Protein AF-A0A2S0VX00-F1 (afdb_monomer_lite)

InterPro domains:
  IPR011922 Cell division protein FtsL [MF_00910] (23-106)
  IPR011922 Cell division protein FtsL [PF04999] (14-107)
  IPR011922 Cell division protein FtsL [PTHR37479] (13-107)
  IPR011922 Cell division protein FtsL [TIGR02209] (23-106)

Radius of gyration: 45.37 Å; chains: 1; bounding box: 100×41×127 Å

Foldseek 3Di:
DDDDDPPDDPPDVVVVVVVVVVVPPVVVVVVVVVVVVVVVVVVVVVVVVVVVVVVVVVVVVVVVVVVVVVVVVVVVVVVCVVVVVVCCCCPVVVDDDDDPVPDDDDDDD

Sequence (109 aa):
MASRDKQAKQPNLAWLIIKDWLEHKLVIFLVLCVMSSAYAVVYFAWKNRQLNTEVQKLQDKQDRLGVDWRHMLLELNALSEHSRVEQIATKQLEMKRPDRAEERIIELE

Secondary structure (DSSP, 8-state):
---------PPPHHHHHHHHHHH-HHHHHHHHHHHHHHHHHHHHHHHHHHHHHHHHHHHHHHHHHHHHHHHHHHHHHHHHHHHHHHHHHHHHS--PPPPTTS-------

Organism: NCBI:txid2172099

pLDDT: mean 72.71, std 13.89, range [43.44, 96.94]

Structure (mmCIF, N/CA/C/O backbone):
data_AF-A0A2S0VX00-F1
#
_entry.id   AF-A0A2S0VX00-F1
#
loop_
_atom_site.group_PDB
_atom_site.id
_atom_site.type_symbol
_atom_site.label_atom_id
_atom_site.label_alt_id
_atom_site.label_comp_id
_atom_site.label_asym_id
_atom_site.label_entity_id
_atom_site.label_seq_id
_atom_site.pdbx_PDB_ins_code
_atom_site.Cartn_x
_atom_site.Cartn_y
_atom_site.Cartn_z
_atom_site.occupancy
_atom_site.B_iso_or_equiv
_atom_site.auth_seq_id
_atom_site.auth_comp_id
_atom_site.auth_asym_id
_atom_site.auth_atom_id
_atom_site.pdbx_PDB_model_num
ATOM 1 N N . MET A 1 1 ? 46.856 -8.560 -65.374 1.00 43.44 1 MET A N 1
ATOM 2 C CA . MET A 1 1 ? 46.751 -7.231 -64.730 1.00 43.44 1 MET A CA 1
ATOM 3 C C . MET A 1 1 ? 45.281 -7.044 -64.357 1.00 43.44 1 MET A C 1
ATOM 5 O O . MET A 1 1 ? 44.494 -6.726 -65.224 1.00 43.44 1 MET A O 1
ATOM 9 N N . ALA A 1 2 ? 44.785 -7.607 -63.256 1.00 56.53 2 ALA A N 1
ATOM 10 C CA . ALA A 1 2 ? 44.986 -7.224 -61.855 1.00 56.53 2 ALA A CA 1
ATOM 11 C C . ALA A 1 2 ? 44.409 -5.838 -61.503 1.00 56.53 2 ALA A C 1
ATOM 13 O O . ALA A 1 2 ? 45.150 -4.867 -61.411 1.00 56.53 2 ALA A O 1
ATOM 14 N N . SER A 1 3 ? 43.105 -5.791 -61.224 1.00 46.72 3 SER A N 1
ATOM 15 C CA . SER A 1 3 ? 42.503 -4.865 -60.251 1.00 46.72 3 SER A CA 1
ATOM 16 C C . SER A 1 3 ? 41.081 -5.341 -59.909 1.00 46.72 3 SER A C 1
ATOM 18 O O . SER A 1 3 ? 40.111 -5.002 -60.566 1.00 46.72 3 SER A O 1
ATOM 20 N N . ARG A 1 4 ? 40.969 -6.310 -58.993 1.00 51.56 4 ARG A N 1
ATOM 21 C CA . ARG A 1 4 ? 40.504 -6.087 -57.609 1.00 51.56 4 ARG A CA 1
ATOM 22 C C . ARG A 1 4 ? 39.045 -5.623 -57.546 1.00 51.56 4 ARG A C 1
ATOM 24 O O . ARG A 1 4 ? 38.755 -4.435 -57.416 1.00 51.56 4 ARG A O 1
ATOM 31 N N . ASP A 1 5 ? 38.160 -6.612 -57.544 1.00 49.41 5 ASP A N 1
ATOM 32 C CA . ASP A 1 5 ? 36.768 -6.486 -57.134 1.00 49.41 5 ASP A CA 1
ATOM 33 C C . ASP A 1 5 ? 36.704 -5.891 -55.724 1.00 49.41 5 ASP A C 1
ATOM 35 O O . ASP A 1 5 ? 37.126 -6.497 -54.735 1.00 49.41 5 ASP A O 1
ATOM 39 N N . LYS A 1 6 ? 36.199 -4.660 -55.620 1.00 54.12 6 LYS A N 1
ATOM 40 C CA . LYS A 1 6 ? 35.847 -4.062 -54.333 1.00 54.12 6 LYS A CA 1
ATOM 41 C C . LYS A 1 6 ? 34.541 -4.693 -53.868 1.00 54.12 6 LYS A C 1
ATOM 43 O O . LYS A 1 6 ? 33.461 -4.158 -54.100 1.00 54.12 6 LYS A O 1
ATOM 48 N N . GLN A 1 7 ? 34.652 -5.836 -53.202 1.00 56.81 7 GLN A N 1
ATOM 49 C CA . GLN A 1 7 ? 33.562 -6.415 -52.430 1.00 56.81 7 GLN A CA 1
ATOM 50 C C . GLN A 1 7 ? 33.210 -5.442 -51.296 1.00 56.81 7 GLN 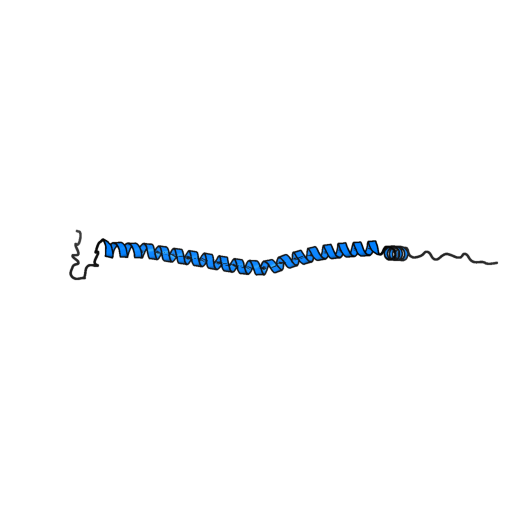A C 1
ATOM 52 O O . GLN A 1 7 ? 33.912 -5.335 -50.289 1.00 56.81 7 GLN A O 1
ATOM 57 N N . ALA A 1 8 ? 32.143 -4.669 -51.501 1.00 55.56 8 ALA A N 1
ATOM 58 C CA . ALA A 1 8 ? 31.544 -3.837 -50.474 1.00 55.56 8 ALA A CA 1
ATOM 59 C C . ALA A 1 8 ? 31.051 -4.760 -49.355 1.00 55.56 8 ALA A C 1
ATOM 61 O O . ALA A 1 8 ? 30.136 -5.561 -49.540 1.00 55.56 8 ALA A O 1
ATOM 62 N N . LYS A 1 9 ? 31.722 -4.683 -48.206 1.00 60.47 9 LYS A N 1
ATOM 63 C CA . LYS A 1 9 ? 31.396 -5.424 -46.990 1.00 60.47 9 LYS A CA 1
ATOM 64 C C . LYS A 1 9 ? 29.933 -5.138 -46.636 1.00 60.47 9 LYS A C 1
ATOM 66 O O . LYS A 1 9 ? 29.614 -4.019 -46.241 1.00 60.47 9 LYS A O 1
ATOM 71 N N . GLN A 1 10 ? 29.057 -6.124 -46.828 1.00 65.75 10 GLN A N 1
ATOM 72 C CA . GLN A 1 10 ? 27.646 -6.017 -46.464 1.00 65.75 10 GLN A CA 1
ATOM 73 C C . GLN A 1 10 ? 27.565 -5.652 -44.974 1.00 65.75 10 GLN A C 1
ATOM 75 O O . GLN A 1 10 ? 28.140 -6.368 -44.148 1.00 65.75 10 GLN A O 1
ATOM 80 N N . PRO A 1 11 ? 26.941 -4.522 -44.601 1.00 65.38 11 PRO A N 1
ATOM 81 C CA . PRO A 1 11 ? 26.784 -4.193 -43.197 1.00 65.38 11 PRO A CA 1
ATOM 82 C C . PRO A 1 11 ? 25.835 -5.212 -42.560 1.00 65.38 11 PRO A C 1
ATOM 84 O O . PRO A 1 11 ? 24.803 -5.556 -43.135 1.00 65.38 11 PRO A O 1
ATOM 87 N N . ASN A 1 12 ? 26.186 -5.702 -41.370 1.00 76.44 12 ASN A N 1
ATOM 88 C CA . ASN A 1 12 ? 25.313 -6.568 -40.579 1.00 76.44 12 ASN A CA 1
ATOM 89 C C . ASN A 1 12 ? 23.935 -5.901 -40.426 1.00 76.44 12 ASN A C 1
ATOM 91 O O . ASN A 1 12 ? 23.847 -4.789 -39.910 1.00 76.44 12 ASN A O 1
ATOM 95 N N . LEU A 1 13 ? 22.865 -6.588 -40.834 1.00 77.56 13 LEU A N 1
ATOM 96 C CA . LEU A 1 13 ? 21.484 -6.080 -40.804 1.00 77.56 13 LEU A CA 1
ATOM 97 C C . LEU A 1 13 ? 21.067 -5.586 -39.411 1.00 77.56 13 LEU A C 1
ATOM 99 O O . LEU A 1 13 ? 20.427 -4.547 -39.286 1.00 77.56 13 LEU A O 1
ATOM 103 N N . ALA A 1 14 ? 21.517 -6.276 -38.359 1.00 78.69 14 ALA A N 1
ATOM 104 C CA . ALA A 1 14 ? 21.303 -5.861 -36.975 1.00 78.69 14 ALA A CA 1
ATOM 105 C C . ALA A 1 14 ? 21.857 -4.454 -36.688 1.00 78.69 14 ALA A C 1
ATOM 107 O O . ALA A 1 14 ? 21.240 -3.678 -35.966 1.00 78.69 14 ALA A O 1
ATOM 108 N N . TRP A 1 15 ? 22.994 -4.096 -37.290 1.00 84.81 15 TRP A N 1
ATOM 109 C CA . TRP A 1 15 ? 23.595 -2.775 -37.123 1.00 84.81 15 TRP A CA 1
ATOM 110 C C . TRP A 1 15 ? 22.807 -1.688 -37.862 1.00 84.81 15 TRP A C 1
ATOM 112 O O . TRP A 1 15 ? 22.674 -0.578 -37.352 1.00 84.81 15 TRP A O 1
ATOM 122 N N . LEU A 1 16 ? 22.237 -2.015 -39.028 1.00 77.88 16 LEU A N 1
ATOM 123 C CA . LEU A 1 16 ? 21.400 -1.084 -39.784 1.00 77.88 16 LEU A CA 1
ATOM 124 C C . LEU A 1 16 ? 20.096 -0.777 -39.035 1.00 77.88 16 LEU A C 1
ATOM 126 O O . LEU A 1 16 ? 19.745 0.388 -38.896 1.00 77.88 16 LEU A O 1
ATOM 130 N N . ILE A 1 17 ? 19.446 -1.802 -38.475 1.00 79.12 17 ILE A N 1
ATOM 131 C CA . ILE A 1 17 ? 18.216 -1.653 -37.681 1.00 79.12 17 ILE A CA 1
ATOM 132 C C . ILE A 1 17 ? 18.472 -0.808 -36.428 1.00 79.12 17 ILE A C 1
ATOM 134 O O . ILE A 1 17 ? 17.685 0.081 -36.120 1.00 79.12 17 ILE A O 1
ATOM 138 N N . ILE A 1 18 ? 19.587 -1.037 -35.724 1.00 78.62 18 ILE A N 1
ATOM 139 C CA . ILE A 1 18 ? 19.950 -0.251 -34.532 1.00 78.62 18 ILE A CA 1
ATOM 140 C C . ILE A 1 18 ? 20.210 1.215 -34.895 1.00 78.62 18 ILE A C 1
ATOM 142 O O . ILE A 1 18 ? 19.798 2.110 -34.159 1.00 78.62 18 ILE A O 1
ATOM 146 N N . LYS A 1 19 ? 20.876 1.475 -36.026 1.00 81.44 19 LYS A N 1
ATOM 147 C CA . LYS A 1 19 ? 21.136 2.838 -36.498 1.00 81.44 19 LYS A CA 1
ATOM 148 C C . LYS A 1 19 ? 19.842 3.569 -36.868 1.00 81.44 19 LYS A C 1
ATOM 150 O O . LYS A 1 19 ? 19.687 4.727 -36.495 1.00 81.44 19 LYS A O 1
ATOM 155 N N . ASP A 1 20 ? 18.927 2.883 -37.547 1.00 79.25 20 ASP A N 1
ATOM 156 C CA . ASP A 1 20 ? 17.626 3.422 -37.964 1.00 79.25 20 ASP A CA 1
ATOM 157 C C . ASP A 1 20 ? 16.729 3.734 -36.752 1.00 79.25 20 ASP A C 1
ATOM 159 O O . ASP A 1 20 ? 16.111 4.795 -36.656 1.00 79.25 20 ASP A O 1
ATOM 163 N N . TRP A 1 21 ? 16.772 2.864 -35.736 1.00 80.81 21 TRP A N 1
ATOM 164 C CA . TRP A 1 21 ? 16.172 3.130 -34.429 1.00 80.81 21 TRP A CA 1
ATOM 165 C C . TRP A 1 21 ? 16.739 4.403 -33.787 1.00 80.81 21 TRP A C 1
ATOM 167 O O . TRP A 1 21 ? 15.980 5.229 -33.282 1.00 80.81 21 TRP A O 1
ATOM 177 N N . LEU A 1 22 ? 18.065 4.585 -33.829 1.00 77.56 22 LEU A N 1
ATOM 178 C CA . LEU A 1 22 ? 18.746 5.731 -33.220 1.00 77.56 22 LEU A CA 1
ATOM 179 C C . LEU A 1 22 ? 18.438 7.070 -33.916 1.00 77.56 22 LEU A C 1
ATOM 181 O O . LEU A 1 22 ? 18.457 8.114 -33.257 1.00 77.56 22 LEU A O 1
ATOM 185 N N . GLU A 1 23 ? 18.164 7.058 -35.225 1.00 81.69 23 GLU A N 1
ATOM 186 C CA . GLU A 1 23 ? 17.714 8.247 -35.963 1.00 81.69 23 GLU A CA 1
ATOM 187 C C . GLU A 1 23 ? 16.292 8.655 -35.556 1.00 81.69 23 GLU A C 1
ATOM 189 O O . GLU A 1 23 ? 16.018 9.840 -35.336 1.00 81.69 23 GLU A O 1
ATOM 194 N N . HIS A 1 24 ? 15.400 7.687 -35.333 1.00 84.31 24 HIS A N 1
ATOM 195 C CA . HIS A 1 24 ? 14.021 7.929 -34.906 1.00 84.31 24 HIS A CA 1
ATOM 196 C C . HIS A 1 24 ? 13.876 8.108 -33.384 1.00 84.31 24 HIS A C 1
ATOM 198 O O . HIS A 1 24 ? 13.117 7.412 -32.704 1.00 84.31 24 HIS A O 1
ATOM 204 N N . LYS A 1 25 ? 14.542 9.140 -32.847 1.00 84.69 25 LYS A N 1
ATOM 205 C CA . LYS A 1 25 ? 14.533 9.510 -31.414 1.00 84.69 25 LYS A CA 1
ATOM 206 C C . LYS A 1 25 ? 13.127 9.645 -30.815 1.00 84.69 25 LYS A C 1
ATOM 208 O O . LYS A 1 25 ? 12.913 9.273 -29.664 1.00 84.69 25 LYS A O 1
ATOM 213 N N . LEU A 1 26 ? 12.167 10.154 -31.594 1.00 86.62 26 LEU A N 1
ATOM 214 C CA . LEU A 1 26 ? 10.772 10.302 -31.164 1.00 86.62 26 LEU A CA 1
ATOM 215 C C . LEU A 1 26 ? 10.081 8.955 -30.927 1.00 86.62 26 LEU A C 1
ATOM 217 O O . LEU A 1 26 ? 9.32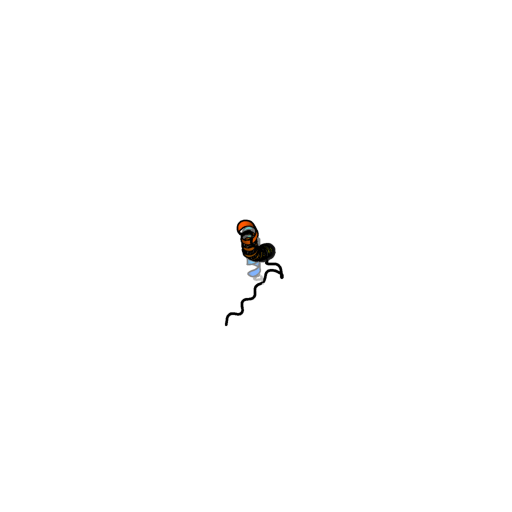0 8.828 -29.972 1.00 86.62 26 LEU A O 1
ATOM 221 N N . VAL A 1 27 ? 10.362 7.947 -31.756 1.00 87.31 27 VAL A N 1
ATOM 222 C CA . VAL A 1 27 ? 9.770 6.609 -31.614 1.00 87.31 27 VAL A CA 1
ATOM 223 C C . VAL A 1 27 ? 10.307 5.936 -30.356 1.00 87.31 27 VAL A C 1
ATOM 225 O O . VAL A 1 27 ? 9.527 5.429 -29.556 1.00 87.31 27 VAL A O 1
ATOM 228 N N . ILE A 1 28 ? 11.621 6.012 -30.122 1.00 87.75 28 ILE A N 1
ATOM 229 C CA . ILE A 1 28 ? 12.247 5.496 -28.894 1.00 87.75 28 ILE A CA 1
ATOM 230 C C . ILE A 1 28 ? 11.658 6.172 -27.653 1.00 87.75 28 ILE A C 1
ATOM 232 O O . ILE A 1 28 ? 11.329 5.500 -26.675 1.00 87.75 28 ILE A O 1
ATOM 236 N N . PHE A 1 29 ? 11.503 7.497 -27.692 1.00 90.38 29 PHE A N 1
ATOM 237 C CA . PHE A 1 29 ? 10.915 8.249 -26.589 1.00 90.38 29 PHE A CA 1
ATOM 238 C C . PHE A 1 29 ? 9.471 7.816 -26.311 1.00 90.38 29 PHE A C 1
ATOM 240 O O . PHE A 1 29 ? 9.119 7.553 -25.163 1.00 90.38 29 PHE A O 1
ATOM 247 N N . LEU A 1 30 ? 8.651 7.668 -27.356 1.00 91.12 30 LEU A N 1
ATOM 248 C CA . LEU A 1 30 ? 7.268 7.218 -27.223 1.00 91.12 30 LEU A CA 1
ATOM 249 C C . LEU A 1 30 ? 7.187 5.805 -26.628 1.00 91.12 30 LEU A C 1
ATOM 251 O O . LEU A 1 30 ? 6.387 5.565 -25.725 1.00 91.12 30 LEU A O 1
A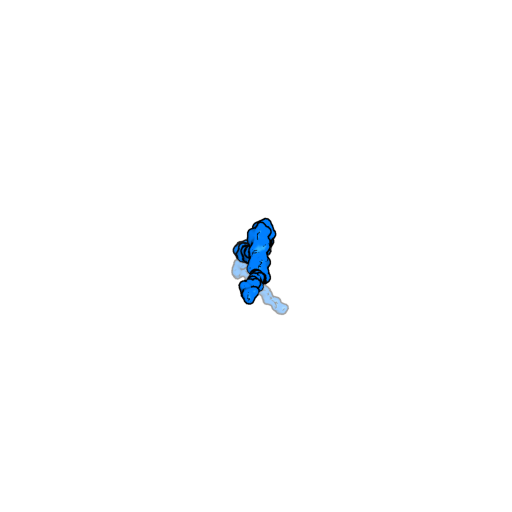TOM 255 N N . VAL A 1 31 ? 8.049 4.887 -27.077 1.00 92.06 31 VAL A N 1
ATOM 256 C CA . VAL A 1 31 ? 8.145 3.527 -26.523 1.00 92.06 31 VAL A CA 1
ATOM 257 C C . VAL A 1 31 ? 8.503 3.577 -25.038 1.00 92.06 31 VAL A C 1
ATOM 259 O O . VAL A 1 31 ? 7.845 2.925 -24.231 1.00 92.06 31 VAL A O 1
ATOM 262 N N . LEU A 1 32 ? 9.485 4.393 -24.647 1.00 94.38 32 LEU A N 1
ATOM 263 C CA . LEU A 1 32 ? 9.844 4.578 -23.239 1.00 94.38 32 LEU A CA 1
ATOM 264 C C . LEU A 1 32 ? 8.693 5.160 -22.409 1.00 94.38 32 LEU A C 1
ATOM 266 O O . LEU A 1 32 ? 8.467 4.699 -21.290 1.00 94.38 32 LEU A O 1
ATOM 270 N N . CYS A 1 33 ? 7.944 6.126 -22.942 1.00 95.62 33 CYS A N 1
ATOM 271 C CA . CYS A 1 33 ? 6.760 6.681 -22.283 1.00 95.62 33 CYS A CA 1
ATOM 272 C C . CYS A 1 33 ? 5.660 5.633 -22.075 1.00 95.62 33 CYS A C 1
ATOM 274 O O . CYS A 1 33 ? 5.048 5.586 -21.010 1.00 95.62 33 CYS A O 1
ATOM 276 N N . VAL A 1 34 ? 5.409 4.772 -23.061 1.00 95.12 34 VAL A N 1
ATOM 277 C CA . VAL A 1 34 ? 4.403 3.707 -22.934 1.00 95.12 34 VAL A CA 1
ATOM 278 C C . VAL A 1 34 ? 4.859 2.647 -21.931 1.00 95.12 34 VAL A C 1
ATOM 280 O O . VAL A 1 34 ? 4.075 2.233 -21.078 1.00 95.12 34 VAL A O 1
ATOM 283 N N . MET A 1 35 ? 6.134 2.253 -21.965 1.00 96.94 35 MET A N 1
ATOM 284 C CA . MET A 1 35 ? 6.702 1.296 -21.011 1.00 96.94 35 MET A CA 1
ATOM 285 C C . MET A 1 35 ? 6.666 1.829 -19.575 1.00 96.94 35 MET A C 1
ATOM 287 O O . MET A 1 35 ? 6.294 1.101 -18.653 1.00 96.94 35 MET A O 1
ATOM 291 N N . SER A 1 36 ? 7.005 3.105 -19.373 1.00 95.62 36 SER A N 1
ATOM 292 C CA . SER A 1 36 ? 6.936 3.734 -18.053 1.00 95.62 36 SER A CA 1
ATOM 293 C C . SER A 1 36 ? 5.495 3.887 -17.570 1.00 95.62 36 SER A C 1
ATOM 295 O O . SER A 1 36 ? 5.232 3.641 -16.396 1.00 95.62 36 SER A O 1
ATOM 297 N N . SER A 1 37 ? 4.551 4.200 -18.462 1.00 94.06 37 SER A N 1
ATOM 298 C CA . SER A 1 37 ? 3.119 4.236 -18.149 1.00 94.06 37 SER A CA 1
ATOM 299 C C . SER A 1 37 ? 2.599 2.864 -17.711 1.00 94.06 37 SER A C 1
ATOM 301 O O . SER A 1 37 ? 1.990 2.752 -16.647 1.00 94.06 37 SER A O 1
ATOM 303 N N . ALA A 1 38 ? 2.910 1.803 -18.459 1.00 93.31 38 ALA A N 1
ATOM 304 C CA . ALA A 1 38 ? 2.524 0.439 -18.104 1.00 93.31 38 ALA A CA 1
ATOM 305 C C . ALA A 1 38 ? 3.103 0.022 -16.742 1.00 93.31 38 ALA A C 1
ATOM 307 O O . ALA A 1 38 ? 2.383 -0.499 -15.887 1.00 93.31 38 ALA A O 1
ATOM 308 N N . TYR A 1 39 ? 4.383 0.317 -16.501 1.00 95.19 39 TYR A N 1
ATOM 309 C CA . TYR A 1 39 ? 5.023 0.055 -15.215 1.00 95.19 39 TYR A CA 1
ATOM 310 C C . TYR A 1 39 ? 4.386 0.856 -14.072 1.00 95.19 39 TYR A C 1
ATOM 312 O O . TYR A 1 39 ? 4.118 0.304 -13.005 1.00 95.19 39 TYR A O 1
ATOM 320 N N . ALA A 1 40 ? 4.089 2.138 -14.297 1.00 90.69 40 ALA A N 1
ATOM 321 C CA . ALA A 1 40 ? 3.442 2.996 -13.313 1.00 90.69 40 ALA A CA 1
ATOM 322 C C . ALA A 1 40 ? 2.067 2.450 -12.912 1.00 90.69 40 ALA A C 1
ATOM 324 O O . ALA A 1 40 ? 1.765 2.406 -11.724 1.00 90.69 40 ALA A O 1
ATOM 325 N N . VAL A 1 41 ? 1.263 1.971 -13.865 1.00 89.81 41 VAL A N 1
ATOM 326 C CA . VAL A 1 41 ? -0.045 1.357 -13.581 1.00 89.81 41 VAL A CA 1
ATOM 327 C C . VAL A 1 41 ? 0.102 0.126 -12.681 1.00 89.81 41 VAL A C 1
ATOM 329 O O . VAL A 1 41 ? -0.604 0.013 -11.678 1.00 89.81 41 VAL A O 1
ATOM 332 N N . VAL A 1 42 ? 1.053 -0.765 -12.978 1.00 88.44 42 VAL A N 1
ATOM 333 C CA . VAL A 1 42 ? 1.325 -1.954 -12.149 1.00 88.44 42 VAL A CA 1
ATOM 334 C C . VAL A 1 42 ? 1.814 -1.557 -10.753 1.00 88.44 42 VAL A C 1
ATOM 336 O O . VAL A 1 42 ? 1.339 -2.091 -9.749 1.00 88.44 42 VAL A O 1
ATOM 339 N N . TYR A 1 43 ? 2.716 -0.579 -10.669 1.00 87.25 43 TYR A N 1
ATOM 340 C CA . TYR A 1 43 ? 3.222 -0.056 -9.403 1.00 87.25 43 TYR A CA 1
ATOM 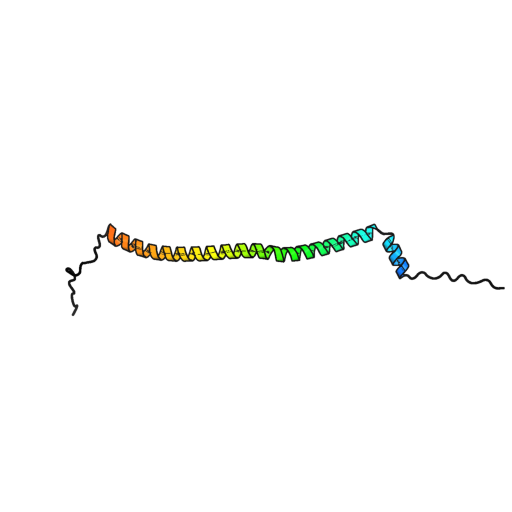341 C C . TYR A 1 43 ? 2.109 0.574 -8.557 1.00 87.25 43 TYR A C 1
ATOM 343 O O . TYR A 1 43 ? 2.022 0.318 -7.357 1.00 87.25 43 TYR A O 1
ATOM 351 N N . PHE A 1 44 ? 1.215 1.349 -9.176 1.00 81.25 44 PHE A N 1
ATOM 352 C CA . PHE A 1 44 ? 0.049 1.916 -8.505 1.00 81.25 44 PHE A CA 1
ATOM 353 C C . PHE A 1 44 ? -0.918 0.836 -8.028 1.00 81.25 44 PHE A C 1
ATOM 355 O O . PHE A 1 44 ? -1.428 0.961 -6.920 1.00 81.25 44 PHE A O 1
ATOM 362 N N . ALA A 1 45 ? -1.145 -0.231 -8.799 1.00 79.25 45 ALA A N 1
ATOM 363 C CA . ALA A 1 45 ? -1.982 -1.358 -8.384 1.00 79.25 45 ALA A CA 1
ATOM 364 C C . ALA A 1 45 ? -1.397 -2.087 -7.162 1.00 79.25 45 ALA A C 1
ATOM 366 O O . ALA A 1 45 ? -2.116 -2.378 -6.202 1.00 79.25 45 ALA A O 1
ATOM 367 N N . TRP A 1 46 ? -0.079 -2.309 -7.155 1.00 76.81 46 TRP A N 1
ATOM 368 C CA . TRP A 1 46 ? 0.626 -2.870 -6.003 1.00 76.81 46 TRP A CA 1
ATOM 369 C C . TRP A 1 46 ? 0.552 -1.943 -4.780 1.00 76.81 46 TRP A C 1
ATOM 371 O O . TRP A 1 46 ? 0.180 -2.378 -3.690 1.00 76.81 46 TRP A O 1
ATOM 381 N N . LYS A 1 47 ? 0.794 -0.640 -4.969 1.00 71.31 47 LYS A N 1
ATOM 382 C CA . LYS A 1 47 ? 0.692 0.369 -3.907 1.00 71.31 47 LYS A CA 1
ATOM 383 C C . LYS A 1 47 ? -0.731 0.486 -3.352 1.00 71.31 47 LYS A C 1
ATOM 385 O O . LYS A 1 47 ? -0.894 0.643 -2.146 1.00 71.31 47 LYS A O 1
ATOM 390 N N . ASN A 1 48 ? -1.751 0.346 -4.202 1.00 65.25 48 ASN A N 1
ATOM 391 C CA . ASN A 1 48 ? -3.158 0.319 -3.795 1.00 65.25 48 ASN A CA 1
ATOM 392 C C . ASN A 1 48 ? -3.424 -0.831 -2.822 1.00 65.25 48 ASN A C 1
ATOM 394 O O . ASN A 1 48 ? -4.034 -0.631 -1.776 1.00 65.25 48 ASN A O 1
ATOM 398 N N . ARG A 1 49 ? -2.895 -2.026 -3.123 1.00 69.25 49 ARG A N 1
ATOM 399 C CA . ARG A 1 49 ? -3.019 -3.205 -2.255 1.00 69.25 49 ARG A CA 1
ATOM 400 C C . ARG A 1 49 ? -2.429 -2.950 -0.864 1.00 69.25 49 ARG A C 1
ATOM 402 O O . ARG A 1 49 ? -3.018 -3.360 0.134 1.00 69.25 49 ARG A O 1
ATOM 409 N N . GLN A 1 50 ? -1.290 -2.264 -0.799 1.00 61.50 50 GLN A N 1
ATOM 410 C CA . GLN A 1 50 ? -0.587 -2.015 0.457 1.00 61.50 50 GLN A CA 1
ATOM 411 C C . GLN A 1 50 ? -1.220 -0.886 1.281 1.00 61.50 50 GLN A C 1
ATOM 413 O O . GLN A 1 50 ? -1.373 -1.038 2.491 1.00 61.50 50 GLN A O 1
ATOM 418 N N . LEU A 1 51 ? -1.670 0.197 0.639 1.00 61.00 51 LEU A N 1
ATOM 419 C CA . LEU A 1 51 ? -2.324 1.318 1.323 1.00 61.00 51 LEU A CA 1
ATOM 420 C C . LEU A 1 51 ? -3.709 0.934 1.873 1.00 61.00 51 LEU A C 1
ATOM 422 O O . LEU A 1 51 ? -4.101 1.391 2.945 1.00 61.00 51 LEU A O 1
ATOM 426 N N . ASN A 1 52 ? -4.413 0.015 1.201 1.00 59.59 52 ASN A N 1
ATOM 427 C CA . ASN A 1 52 ? -5.700 -0.490 1.685 1.00 59.59 52 ASN A CA 1
ATOM 428 C C . ASN A 1 52 ? -5.581 -1.277 2.995 1.00 59.59 52 ASN A C 1
ATOM 430 O O . ASN A 1 52 ? -6.538 -1.336 3.756 1.00 59.59 52 ASN A O 1
ATOM 434 N N . THR A 1 53 ? -4.419 -1.869 3.282 1.00 61.59 53 THR A N 1
ATOM 435 C CA . THR A 1 53 ? -4.250 -2.701 4.483 1.00 61.59 53 THR A CA 1
ATOM 436 C C . THR A 1 53 ? -4.266 -1.859 5.763 1.00 61.59 53 THR A C 1
ATOM 438 O O . THR A 1 53 ? -4.711 -2.325 6.809 1.00 61.59 53 THR A O 1
ATOM 441 N N . GLU A 1 54 ? -3.795 -0.613 5.708 1.00 63.81 54 GLU A N 1
ATOM 442 C CA . GLU A 1 54 ? -3.790 0.277 6.874 1.00 63.81 54 GLU A CA 1
ATOM 443 C C . GLU A 1 54 ? -5.173 0.884 7.135 1.00 63.81 54 GLU A C 1
ATOM 445 O O . GLU A 1 54 ? -5.627 0.919 8.279 1.00 63.81 54 GLU A O 1
ATOM 450 N N . VAL A 1 55 ? -5.884 1.255 6.066 1.00 69.56 55 VAL A N 1
ATOM 451 C CA . VAL A 1 55 ? -7.279 1.714 6.141 1.00 69.56 55 VAL A CA 1
ATOM 452 C C . VAL A 1 55 ? -8.194 0.603 6.664 1.00 69.56 55 VAL A C 1
ATOM 454 O O . VAL A 1 55 ? -8.960 0.837 7.598 1.00 69.56 55 VAL A O 1
ATOM 457 N N . GLN A 1 56 ? -8.041 -0.625 6.154 1.00 63.38 56 GLN A N 1
ATOM 458 C CA . GLN A 1 56 ? -8.798 -1.793 6.617 1.00 63.38 56 GLN A CA 1
ATOM 459 C C . GLN A 1 56 ? -8.596 -2.054 8.114 1.00 63.38 56 GLN A C 1
ATOM 461 O O . GLN A 1 56 ? -9.565 -2.242 8.839 1.00 63.38 56 GLN A O 1
ATOM 466 N N . LYS A 1 57 ? -7.360 -1.953 8.623 1.00 74.88 57 LYS A N 1
ATOM 467 C CA . LYS A 1 57 ? -7.082 -2.135 10.060 1.00 74.88 57 LYS A CA 1
ATOM 468 C C . LYS A 1 57 ? -7.791 -1.117 10.954 1.00 74.88 57 LYS A C 1
ATOM 470 O O . LYS A 1 57 ? -8.140 -1.446 12.087 1.00 74.88 57 LYS A O 1
ATOM 475 N N . LEU A 1 58 ? -7.942 0.130 10.505 1.00 72.12 58 LEU A N 1
ATOM 476 C CA . LEU A 1 58 ? -8.647 1.159 11.275 1.00 72.12 58 LEU A CA 1
ATOM 477 C C . LEU A 1 58 ? -10.166 0.944 11.251 1.00 72.12 58 LEU A C 1
ATOM 479 O O . LEU A 1 58 ? -10.824 1.192 12.262 1.00 72.12 58 LEU A O 1
ATOM 483 N N . GLN A 1 59 ? -10.704 0.456 10.132 1.00 71.75 59 GLN A N 1
ATOM 484 C CA . GLN A 1 59 ? -12.106 0.050 10.009 1.00 71.75 59 GLN A CA 1
ATOM 485 C C . GLN A 1 59 ? -12.431 -1.163 10.885 1.00 71.75 59 GLN A C 1
ATOM 487 O O . GLN A 1 59 ? -13.357 -1.086 11.688 1.00 71.75 59 GLN A O 1
ATOM 492 N N . ASP A 1 60 ? -11.594 -2.202 10.870 1.00 76.88 60 ASP A N 1
ATOM 493 C CA . ASP A 1 60 ? -11.782 -3.397 11.704 1.00 76.88 60 ASP A CA 1
ATOM 494 C C . ASP A 1 60 ? -11.839 -3.065 13.206 1.00 76.88 60 ASP A C 1
ATOM 496 O O . ASP A 1 60 ? -12.591 -3.671 13.974 1.00 76.88 60 ASP A O 1
ATOM 500 N N . LYS A 1 61 ? -11.038 -2.087 13.655 1.00 76.19 61 LYS A N 1
ATOM 501 C CA . LYS A 1 61 ? -11.060 -1.622 15.050 1.00 76.19 61 LYS A CA 1
ATOM 502 C C . LYS A 1 61 ? -12.373 -0.929 15.404 1.00 76.19 61 LYS A C 1
ATOM 504 O O . LYS A 1 61 ? -12.897 -1.175 16.489 1.00 76.19 61 LYS A O 1
ATOM 509 N N . GLN A 1 62 ? -12.884 -0.071 14.520 1.00 83.31 62 GLN A N 1
ATOM 510 C CA . GLN A 1 62 ? -14.171 0.597 14.729 1.00 83.31 62 GLN A CA 1
ATOM 511 C C . GLN A 1 62 ? -15.313 -0.417 14.793 1.00 83.31 62 GLN A C 1
ATOM 513 O O . GLN A 1 62 ? -16.140 -0.340 15.700 1.00 83.31 62 GLN A O 1
ATOM 518 N N . ASP A 1 63 ? -15.307 -1.406 13.902 1.00 81.38 63 ASP A N 1
ATOM 519 C CA . ASP A 1 63 ? -16.332 -2.447 13.873 1.00 81.38 63 ASP A CA 1
ATOM 520 C C . ASP A 1 63 ? -16.339 -3.275 15.162 1.00 81.38 63 ASP A C 1
ATOM 522 O O . ASP A 1 63 ? -17.408 -3.516 15.729 1.00 81.38 63 ASP A O 1
ATOM 526 N N . ARG A 1 64 ? -15.160 -3.643 15.689 1.00 85.94 64 ARG A N 1
ATOM 527 C CA . ARG A 1 64 ? -15.052 -4.329 16.990 1.00 85.94 64 ARG A CA 1
ATOM 528 C C . ARG A 1 64 ? -15.645 -3.510 18.133 1.00 85.94 64 ARG A C 1
ATOM 530 O O . ARG A 1 64 ? -16.507 -4.010 18.845 1.00 85.94 64 ARG A O 1
ATOM 537 N N . LEU A 1 65 ? -15.249 -2.244 18.261 1.00 87.25 65 LEU A N 1
ATOM 538 C CA . LEU A 1 65 ? -15.786 -1.346 19.291 1.00 87.25 65 LEU A CA 1
ATOM 539 C C . LEU A 1 65 ? -17.312 -1.194 19.180 1.00 87.25 65 LEU A C 1
ATOM 541 O O . LEU A 1 65 ? -18.010 -1.158 20.191 1.00 87.25 65 LEU A O 1
ATOM 545 N N . GLY A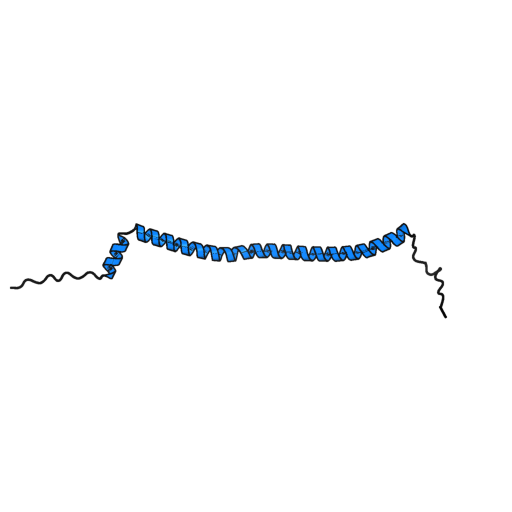 1 66 ? -17.847 -1.149 17.957 1.00 87.12 66 GLY A N 1
ATOM 546 C CA . GLY A 1 66 ? -19.287 -1.083 17.714 1.00 87.12 66 GLY A CA 1
ATOM 547 C C . GLY A 1 66 ? -20.041 -2.372 18.062 1.00 87.12 66 GLY A C 1
ATOM 548 O O . GLY A 1 66 ? -21.225 -2.319 18.408 1.00 87.12 66 GLY A O 1
ATOM 549 N N . VAL A 1 67 ? -19.398 -3.538 17.967 1.00 86.44 67 VAL A N 1
ATOM 550 C CA . VAL A 1 67 ? -19.952 -4.811 18.457 1.00 86.44 67 VAL A CA 1
ATOM 551 C C . VAL A 1 67 ? -19.983 -4.815 19.982 1.00 86.44 67 VAL A C 1
ATOM 553 O O . VAL A 1 67 ? -21.045 -5.055 20.556 1.00 86.44 67 VAL A O 1
ATOM 556 N N . ASP A 1 68 ? -18.864 -4.478 20.620 1.00 86.50 68 ASP A N 1
ATOM 557 C CA . ASP A 1 68 ? -18.737 -4.490 22.080 1.00 86.50 68 ASP A CA 1
ATOM 558 C C . ASP A 1 68 ? -19.715 -3.501 22.730 1.00 86.50 68 ASP A C 1
ATOM 560 O O . ASP A 1 68 ? -20.413 -3.840 23.685 1.00 86.50 68 ASP A O 1
ATOM 564 N N . TRP A 1 69 ? -19.862 -2.302 22.154 1.00 87.38 69 TRP A N 1
ATOM 565 C CA . TRP A 1 69 ? -20.837 -1.312 22.614 1.00 87.38 69 TRP A CA 1
ATOM 566 C C . TRP A 1 69 ? -22.275 -1.831 22.552 1.00 87.38 69 TRP A C 1
ATOM 568 O O . TRP A 1 69 ? -23.041 -1.664 23.501 1.00 87.38 69 TRP A O 1
ATOM 578 N N . ARG A 1 70 ? -22.656 -2.488 21.448 1.00 90.31 70 ARG A N 1
ATOM 579 C CA . ARG A 1 70 ? -23.993 -3.083 21.319 1.00 90.31 70 ARG A CA 1
ATOM 580 C C . ARG A 1 70 ? -24.211 -4.204 22.328 1.00 90.31 70 ARG A C 1
ATOM 582 O O . ARG A 1 70 ? -25.309 -4.295 22.868 1.00 90.31 70 ARG A O 1
ATOM 589 N N . HIS A 1 71 ? -23.191 -5.018 22.592 1.00 90.31 71 HIS A N 1
ATOM 590 C CA . HIS A 1 71 ? -23.257 -6.068 23.606 1.00 90.31 71 HIS A CA 1
ATOM 591 C C . HIS A 1 71 ? -23.505 -5.476 24.998 1.00 90.31 71 HIS A C 1
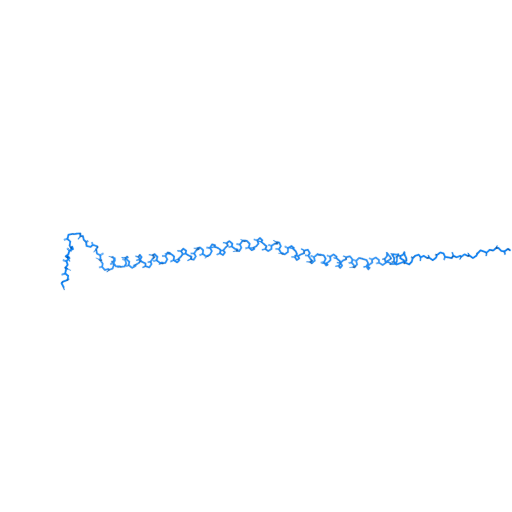ATOM 593 O O . HIS A 1 71 ? -24.464 -5.851 25.666 1.00 90.31 71 HIS A O 1
ATOM 599 N N . MET A 1 72 ? -22.727 -4.461 25.381 1.00 86.06 72 MET A N 1
ATOM 600 C CA . MET A 1 72 ? -22.884 -3.775 26.665 1.00 86.06 72 MET A CA 1
ATOM 601 C C . MET A 1 72 ? -24.250 -3.083 26.791 1.00 86.06 72 MET A C 1
ATOM 603 O O . MET A 1 72 ? -24.861 -3.075 27.857 1.00 86.06 72 MET A O 1
ATOM 607 N N . LEU A 1 73 ? -24.768 -2.518 25.698 1.00 86.12 73 LEU A N 1
ATOM 608 C CA . LEU A 1 73 ? -26.088 -1.891 25.690 1.00 86.12 73 LEU A CA 1
ATOM 609 C C . LEU A 1 73 ? -27.214 -2.922 25.869 1.00 86.12 73 LEU A C 1
ATOM 611 O O . LEU A 1 73 ? -28.217 -2.620 26.513 1.00 86.12 73 LEU A O 1
ATOM 615 N N . LEU A 1 74 ? -27.057 -4.128 25.317 1.00 85.12 74 LEU A N 1
ATOM 616 C CA . LEU A 1 74 ? -27.976 -5.249 25.529 1.00 85.12 74 LEU A CA 1
ATOM 617 C C . LEU A 1 74 ? -27.951 -5.718 26.988 1.00 85.12 74 LEU A C 1
ATOM 619 O O . LEU A 1 74 ? -29.017 -5.880 27.580 1.00 85.12 74 LEU A O 1
ATOM 623 N N . GLU A 1 75 ? -26.765 -5.853 27.586 1.00 84.31 75 GLU A N 1
ATOM 624 C CA . GLU A 1 75 ? -26.616 -6.177 29.011 1.00 84.31 75 GLU A CA 1
ATOM 625 C C . GLU A 1 75 ? -27.278 -5.120 29.903 1.00 84.31 75 GLU A C 1
ATOM 627 O O . GLU A 1 75 ? -28.046 -5.455 30.805 1.00 84.31 75 GLU A O 1
ATOM 632 N N . LEU A 1 76 ? -27.042 -3.834 29.623 1.00 78.62 76 LEU A N 1
ATOM 633 C CA . LEU A 1 76 ? -27.625 -2.738 30.392 1.00 78.62 76 LEU A CA 1
ATOM 634 C C . LEU A 1 76 ? -29.146 -2.685 30.249 1.00 78.62 76 LEU A C 1
ATOM 636 O O . LEU A 1 76 ? -29.838 -2.470 31.241 1.00 78.62 76 LEU A O 1
ATOM 640 N N . ASN A 1 77 ? -29.681 -2.878 29.040 1.00 79.88 77 ASN A N 1
ATOM 641 C CA . ASN A 1 77 ? -31.128 -2.914 28.840 1.00 79.88 77 ASN A CA 1
ATOM 642 C C . ASN A 1 77 ? -31.762 -4.074 29.610 1.00 79.88 77 ASN A C 1
ATOM 644 O O . ASN A 1 77 ? -32.749 -3.833 30.302 1.00 79.88 77 ASN A O 1
ATOM 648 N N . ALA A 1 78 ? -31.161 -5.268 29.580 1.00 75.62 78 ALA A N 1
ATOM 649 C CA . ALA A 1 78 ? -31.618 -6.417 30.362 1.00 75.62 78 ALA A CA 1
ATOM 650 C C . ALA A 1 78 ? -31.594 -6.132 31.878 1.00 75.62 78 ALA A C 1
ATOM 652 O O . ALA A 1 78 ? -32.552 -6.440 32.589 1.00 75.62 78 ALA A O 1
ATOM 653 N N . LEU A 1 79 ? -30.545 -5.465 32.374 1.00 70.81 79 LEU A N 1
ATOM 654 C CA . LEU A 1 79 ? -30.453 -5.056 33.779 1.00 70.81 79 LEU A CA 1
ATOM 655 C C . LEU A 1 79 ? -31.476 -3.966 34.136 1.00 70.81 79 LEU A C 1
ATOM 657 O O . LEU A 1 79 ? -32.057 -3.983 35.221 1.00 70.81 79 LEU A O 1
ATOM 661 N N . SER A 1 80 ? -31.719 -3.022 33.222 1.00 63.00 80 SER A N 1
ATOM 662 C CA . SER A 1 80 ? -32.686 -1.938 33.408 1.00 63.00 80 SER A CA 1
ATOM 663 C C . SER A 1 80 ? -34.120 -2.446 33.375 1.00 63.00 80 SER A C 1
ATOM 665 O O . SER A 1 80 ? -34.958 -1.926 34.098 1.00 63.00 80 SER A O 1
ATOM 667 N N . GLU A 1 81 ? -34.418 -3.461 32.567 1.00 60.88 81 GLU A N 1
ATOM 668 C CA . GLU A 1 81 ? -35.747 -4.051 32.497 1.00 60.88 81 GLU A CA 1
ATOM 669 C C . GLU A 1 81 ? -36.083 -4.728 33.828 1.00 60.88 81 GLU A C 1
ATOM 671 O O . GLU A 1 81 ? -37.157 -4.493 34.379 1.00 60.88 81 GLU A O 1
ATOM 676 N N . HIS A 1 82 ? -35.120 -5.434 34.426 1.00 59.94 82 HIS A N 1
ATOM 677 C CA . HIS A 1 82 ? -35.284 -6.025 35.751 1.00 59.94 82 HIS A CA 1
ATOM 678 C C . HIS A 1 82 ? -35.345 -4.970 36.873 1.00 59.94 82 HIS A C 1
ATOM 680 O O . HIS A 1 82 ? -36.271 -4.971 37.684 1.00 59.94 82 HIS A O 1
ATOM 686 N N . SER A 1 83 ? -34.414 -4.008 36.888 1.00 59.94 83 SER A N 1
ATOM 687 C CA . SER A 1 83 ? -34.347 -2.984 37.941 1.00 59.94 83 SER A CA 1
ATOM 688 C C . SER A 1 83 ? -35.508 -1.982 37.876 1.00 59.94 83 SER A C 1
ATOM 690 O O . SER A 1 83 ? -35.994 -1.516 38.907 1.00 59.94 83 SER A O 1
ATOM 692 N N . ARG A 1 84 ? -36.023 -1.678 36.677 1.00 63.06 84 ARG A N 1
ATOM 693 C CA . ARG A 1 84 ? -37.196 -0.812 36.499 1.00 63.06 84 ARG A CA 1
ATOM 694 C C . ARG A 1 84 ? -38.463 -1.482 37.022 1.00 63.06 84 ARG A C 1
ATOM 696 O O . ARG A 1 84 ? -39.273 -0.800 37.642 1.00 63.06 84 ARG A O 1
ATOM 703 N N . VAL A 1 85 ? -38.625 -2.791 36.830 1.00 61.56 85 VAL A N 1
ATOM 704 C CA . VAL A 1 85 ? -39.764 -3.539 37.387 1.00 61.56 85 VAL A CA 1
ATOM 705 C C . VAL A 1 85 ? -39.705 -3.561 38.916 1.00 61.56 85 VAL A C 1
ATOM 707 O O . VAL A 1 85 ? -40.706 -3.264 39.565 1.00 61.56 85 VAL A O 1
ATOM 710 N N . GLU A 1 86 ? -38.531 -3.806 39.499 1.00 60.41 86 GLU A N 1
ATOM 711 C CA . GLU A 1 86 ? -38.345 -3.833 40.956 1.00 60.41 86 GLU A CA 1
ATOM 712 C C . GLU A 1 86 ? -38.567 -2.447 41.597 1.00 60.41 86 GLU A C 1
ATOM 714 O O . GLU A 1 86 ? -39.237 -2.319 42.627 1.00 60.41 86 GLU A O 1
ATOM 719 N N . GLN A 1 87 ? -38.095 -1.376 40.946 1.00 61.00 87 GLN A N 1
ATOM 720 C CA . GLN A 1 87 ? -38.344 -0.003 41.394 1.00 61.00 87 GLN A CA 1
ATOM 721 C C . GLN A 1 87 ? -39.813 0.408 41.272 1.00 61.00 87 GLN A C 1
ATOM 723 O O . GLN A 1 87 ? -40.320 1.073 42.177 1.00 61.00 87 GLN A O 1
ATOM 728 N N . ILE A 1 88 ? -40.506 0.035 40.191 1.00 61.50 88 ILE A N 1
ATOM 729 C CA . ILE A 1 88 ? -41.940 0.320 40.032 1.00 61.50 88 ILE A CA 1
ATOM 730 C C . ILE A 1 88 ? -42.746 -0.437 41.097 1.00 61.50 88 ILE A C 1
ATOM 732 O O . ILE A 1 88 ? -43.592 0.174 41.748 1.00 61.50 88 ILE A O 1
ATOM 736 N N . ALA A 1 89 ? -42.445 -1.713 41.348 1.00 60.91 89 ALA A N 1
ATOM 737 C CA . ALA A 1 89 ? -43.113 -2.508 42.381 1.00 60.91 89 ALA A CA 1
ATOM 738 C C . ALA A 1 89 ? -42.881 -1.952 43.799 1.00 60.91 89 ALA A C 1
ATOM 740 O O . ALA A 1 89 ? -43.806 -1.873 44.603 1.00 60.91 89 ALA A O 1
ATOM 741 N N . THR A 1 90 ? -41.669 -1.489 44.104 1.00 61.88 90 THR A N 1
ATOM 742 C CA . THR A 1 90 ? -41.358 -0.961 45.442 1.00 61.88 90 THR A CA 1
ATOM 743 C C . THR A 1 90 ? -41.923 0.447 45.655 1.00 61.88 90 THR A C 1
ATOM 745 O O . THR A 1 90 ? -42.440 0.745 46.728 1.00 61.88 90 THR A O 1
ATOM 748 N N . LYS A 1 91 ? -41.835 1.336 44.650 1.00 60.84 91 LYS A N 1
ATOM 749 C CA . LYS A 1 91 ? -42.233 2.749 44.798 1.00 60.84 91 LYS A CA 1
ATOM 750 C C . LYS A 1 91 ? -43.698 3.038 44.491 1.00 60.84 91 LYS A C 1
ATOM 752 O O . LYS A 1 91 ? -44.237 3.951 45.102 1.00 60.84 91 LYS A O 1
ATOM 757 N N . GLN A 1 92 ? -44.315 2.348 43.530 1.00 57.69 92 GLN A N 1
ATOM 758 C CA . GLN A 1 92 ? -45.722 2.597 43.181 1.00 57.69 92 GLN A CA 1
ATOM 759 C C . GLN A 1 92 ? -46.691 1.649 43.887 1.00 57.69 92 GLN A C 1
ATOM 761 O O . GLN A 1 92 ? -47.832 2.036 44.108 1.00 57.69 92 GLN A O 1
ATOM 766 N N . LEU A 1 93 ? -46.256 0.436 44.249 1.00 61.03 93 LEU A N 1
ATOM 767 C CA . LEU A 1 93 ? -47.096 -0.540 44.955 1.00 61.03 93 LEU A CA 1
ATOM 768 C C . LEU A 1 93 ? -46.753 -0.693 46.448 1.00 61.03 93 LEU A C 1
ATOM 770 O O . LEU A 1 93 ? -47.322 -1.566 47.095 1.00 61.03 93 LEU A O 1
ATOM 774 N N . GLU A 1 94 ? -45.834 0.118 46.993 1.00 57.09 94 GLU A N 1
ATOM 775 C CA . GLU A 1 94 ? -45.390 0.065 48.403 1.00 57.09 94 GLU A CA 1
ATOM 776 C C . GLU A 1 94 ? -45.040 -1.357 48.892 1.00 57.09 94 GLU A C 1
ATOM 778 O O . GLU A 1 94 ? -45.193 -1.691 50.069 1.00 57.09 94 GLU A O 1
ATOM 783 N N . MET A 1 95 ? -44.552 -2.225 47.996 1.00 59.31 95 MET A N 1
ATOM 784 C CA . MET A 1 95 ? -44.212 -3.597 48.365 1.00 59.31 95 MET A CA 1
ATOM 785 C C . MET A 1 95 ? -42.985 -3.601 49.280 1.00 59.31 95 MET A C 1
ATOM 787 O O . MET A 1 95 ? -41.856 -3.359 48.851 1.00 59.31 95 MET A O 1
ATOM 791 N N . LYS A 1 96 ? -43.210 -3.896 50.563 1.00 60.56 96 LYS A N 1
ATOM 792 C CA . LYS A 1 96 ? -42.167 -4.114 51.567 1.00 60.56 96 LYS A CA 1
ATOM 793 C C . LYS A 1 96 ? -41.873 -5.610 51.654 1.00 60.56 96 LYS A C 1
ATOM 795 O O . LYS A 1 96 ? -42.795 -6.420 51.713 1.00 60.56 96 LYS A O 1
ATOM 800 N N . ARG A 1 97 ? -40.592 -5.989 51.671 1.00 57.81 97 ARG A N 1
ATOM 801 C CA . ARG A 1 97 ? -40.189 -7.378 51.931 1.00 57.81 97 ARG A CA 1
ATOM 802 C C . ARG A 1 97 ? -40.650 -7.726 53.359 1.00 57.81 97 ARG A C 1
ATOM 804 O O . ARG A 1 97 ? -40.244 -6.997 54.268 1.00 57.81 97 ARG A O 1
ATOM 811 N N . PRO A 1 98 ? -41.515 -8.736 53.562 1.00 56.81 98 PRO A N 1
ATOM 812 C CA . PRO A 1 98 ? -42.021 -9.060 54.890 1.00 56.81 98 PRO A CA 1
ATOM 813 C C . PRO A 1 98 ? -40.847 -9.438 55.795 1.00 56.81 98 PRO A C 1
ATOM 815 O O . PRO A 1 98 ? -39.943 -10.173 55.392 1.00 56.81 98 PRO A O 1
ATOM 818 N N . ASP A 1 99 ? -40.820 -8.853 56.989 1.00 56.81 99 ASP A N 1
ATOM 819 C CA . ASP A 1 99 ? -39.843 -9.197 58.017 1.00 56.81 99 ASP A CA 1
ATOM 820 C C . ASP A 1 99 ? -40.181 -10.591 58.569 1.00 56.81 99 ASP A C 1
ATOM 822 O O . ASP A 1 99 ? -41.343 -11.005 58.560 1.00 56.81 99 ASP A O 1
ATOM 826 N N . ARG A 1 100 ? -39.182 -11.318 59.081 1.00 55.47 100 ARG A N 1
ATOM 827 C CA . ARG A 1 100 ? -39.313 -12.712 59.563 1.00 55.47 100 ARG A CA 1
ATOM 828 C C . ARG A 1 100 ? -40.382 -12.905 60.652 1.00 55.47 100 ARG A C 1
ATOM 830 O O . ARG A 1 100 ? -40.693 -14.038 61.000 1.00 55.47 100 ARG A O 1
ATOM 837 N N . ALA A 1 101 ? -40.923 -11.820 61.202 1.00 56.22 101 ALA A N 1
ATOM 838 C CA . ALA A 1 101 ? -41.992 -11.819 62.193 1.00 56.22 101 ALA A CA 1
ATOM 839 C C . ALA A 1 101 ? -43.421 -11.904 61.602 1.00 56.22 101 ALA A C 1
ATOM 841 O O . ALA A 1 101 ? -44.357 -12.138 62.363 1.00 56.22 101 ALA A O 1
ATOM 842 N N . GLU A 1 102 ? -43.610 -11.740 60.284 1.00 57.41 102 GLU A N 1
ATOM 843 C CA . GLU A 1 102 ? -44.932 -11.720 59.619 1.00 57.41 102 GLU A CA 1
ATOM 844 C C . GLU A 1 102 ? -45.144 -12.846 58.582 1.00 57.41 102 GLU A C 1
ATOM 846 O O . GLU A 1 102 ? -46.159 -12.871 57.884 1.00 57.41 102 GLU A O 1
ATOM 851 N N . GLU A 1 103 ? -44.241 -13.827 58.494 1.00 54.41 103 GLU A N 1
ATOM 852 C CA . GLU A 1 103 ? -44.456 -15.023 57.667 1.00 54.41 103 GLU A CA 1
ATOM 853 C C . GLU A 1 103 ? -45.447 -15.988 58.343 1.00 54.41 103 GLU A C 1
ATOM 855 O O . GLU A 1 103 ? -45.103 -16.725 59.268 1.00 54.41 103 GLU A O 1
ATOM 860 N N . ARG A 1 104 ? -46.695 -16.033 57.856 1.00 55.84 104 ARG A N 1
ATOM 861 C CA . ARG A 1 104 ? -47.584 -17.182 58.087 1.00 55.84 104 ARG A CA 1
ATOM 862 C C . ARG A 1 104 ? -47.393 -18.203 56.973 1.00 55.84 104 ARG A C 1
ATOM 864 O O . ARG A 1 104 ? -47.948 -18.058 55.888 1.00 55.84 104 ARG A O 1
ATOM 871 N N . ILE A 1 105 ? -46.619 -19.241 57.271 1.00 64.50 105 ILE A N 1
ATOM 872 C CA . ILE A 1 105 ? -46.515 -20.439 56.438 1.00 64.50 105 ILE A CA 1
ATOM 873 C C . ILE A 1 105 ? -47.834 -21.200 56.586 1.00 64.50 105 ILE A C 1
ATOM 875 O O . ILE A 1 105 ? -48.191 -21.618 57.686 1.00 64.50 105 ILE A O 1
ATOM 879 N N . ILE A 1 106 ? -48.578 -21.333 55.492 1.00 66.19 106 ILE A N 1
ATOM 880 C CA . ILE A 1 106 ? -49.753 -22.199 55.429 1.00 66.19 106 ILE A CA 1
ATOM 881 C C . ILE A 1 106 ? -49.306 -23.434 54.652 1.00 66.19 106 ILE A C 1
ATOM 883 O O . ILE A 1 106 ? -49.070 -23.351 53.447 1.00 66.19 106 ILE A O 1
ATOM 887 N N . GLU A 1 107 ? -49.124 -24.553 55.353 1.00 60.03 107 GLU A N 1
ATOM 888 C CA . GLU A 1 107 ? -49.037 -25.868 54.717 1.00 60.03 107 GLU A CA 1
ATOM 889 C C . GLU A 1 107 ? -50.397 -26.160 54.082 1.00 60.03 107 GLU A C 1
ATOM 891 O O . GLU A 1 107 ? -51.428 -26.164 54.755 1.00 60.03 107 GLU A O 1
ATOM 896 N N . LEU A 1 108 ? -50.395 -26.320 52.762 1.00 57.84 108 LEU A N 1
ATOM 897 C CA . LEU A 1 108 ? -51.542 -26.830 52.031 1.00 57.84 108 LEU A CA 1
ATOM 898 C C . LEU A 1 108 ? -51.502 -28.354 52.160 1.00 57.84 108 LEU A C 1
ATOM 900 O O . LEU A 1 108 ? -50.554 -28.978 51.681 1.00 57.84 108 LEU A O 1
ATOM 904 N N . GLU A 1 109 ? -52.497 -28.903 52.855 1.00 47.84 109 GLU A N 1
ATOM 905 C CA . GLU A 1 109 ? -52.837 -30.333 52.832 1.00 47.84 109 GLU A CA 1
ATOM 906 C C . GLU A 1 109 ? -53.411 -30.734 51.465 1.00 47.84 109 GLU A C 1
ATOM 908 O O . GLU A 1 109 ? -54.210 -29.946 50.898 1.00 47.84 109 GLU A O 1
#